Protein AF-A0AB39KFT1-F1 (afdb_monomer)

Radius of gyration: 14.11 Å; Cα contacts (8 Å, |Δi|>4): 29; chains: 1; bounding box: 34×15×37 Å

Solvent-accessible surface area (backbone atoms only — not comparable to full-atom values): 3415 Å² total; per-residue (Å²): 130,55,76,66,57,52,54,51,50,50,55,50,31,55,55,38,34,76,68,38,51,88,67,59,61,52,74,68,53,51,53,47,34,69,76,35,70,72,41,36,60,59,43,48,56,51,35,52,54,48,21,50,53,55,22,48,52,65,73,68,105

Mean predicted aligned error: 4.49 Å

Sequence (61 aa):
MTKNQKQQKKKQICKCVGKNAPTVLSPSELALAAVGSKARTALTGVAVAKTMNACVSEVIK

Foldseek 3Di:
DDPVVVVVLVVQLVVQLVVCLVPQDDPVLVVQCVVDDVSVVVVNVVSVVSSSVVSNVVSVD

Secondary structure (DSSP, 8-state):
--HHHHHHHHHHHHHHHHHHTTTSS-HHHHHHHHH-HHHHHHHHHHHHHHHHHHHHHHHH-

Structure (mmCIF, N/CA/C/O backbone):
data_AF-A0AB39KFT1-F1
#
_entry.id   AF-A0AB39KFT1-F1
#
loop_
_atom_site.group_PDB
_atom_site.id
_atom_site.type_symbol
_atom_site.label_atom_id
_atom_site.label_alt_id
_atom_site.label_comp_id
_atom_site.label_asym_id
_atom_site.label_entity_id
_atom_site.label_seq_id
_atom_site.pdbx_PDB_ins_code
_atom_site.Cartn_x
_atom_site.Cartn_y
_atom_site.Cartn_z
_atom_site.occupancy
_atom_site.B_iso_or_equiv
_atom_site.auth_seq_id
_atom_site.auth_comp_id
_atom_site.auth_asym_id
_atom_site.auth_atom_id
_atom_site.pdbx_PDB_model_num
ATOM 1 N N . MET A 1 1 ? -15.650 11.242 19.200 1.00 66.06 1 MET A N 1
ATOM 2 C CA . MET A 1 1 ? -15.293 9.803 19.175 1.00 66.06 1 MET A CA 1
ATOM 3 C C . MET A 1 1 ? -15.006 9.322 20.581 1.00 66.06 1 MET A C 1
ATOM 5 O O . MET A 1 1 ? -14.221 9.964 21.269 1.00 66.06 1 MET A O 1
ATOM 9 N N . THR A 1 2 ? -15.579 8.197 20.999 1.00 85.19 2 THR A N 1
ATOM 10 C CA . THR A 1 2 ? -15.169 7.536 22.250 1.00 85.19 2 THR A CA 1
ATOM 11 C C . THR A 1 2 ? -13.815 6.832 22.066 1.00 85.19 2 THR A C 1
ATOM 13 O O . THR A 1 2 ? -13.401 6.558 20.934 1.00 85.19 2 THR A O 1
ATOM 16 N N . LYS A 1 3 ? -13.107 6.508 23.161 1.00 86.00 3 LYS A N 1
ATOM 17 C CA . L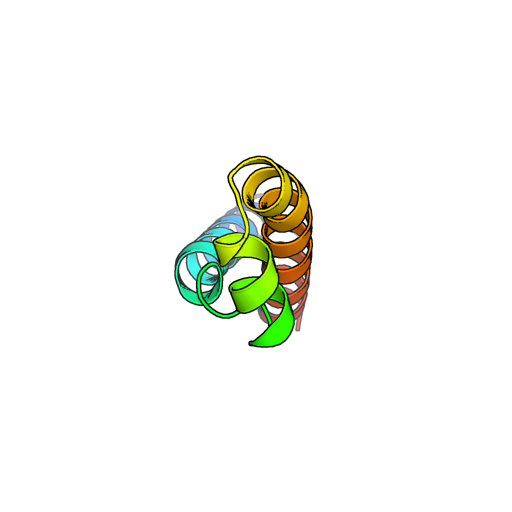YS A 1 3 ? -11.840 5.742 23.099 1.00 86.00 3 LYS A CA 1
ATOM 18 C C . LYS A 1 3 ? -12.006 4.441 22.298 1.00 86.00 3 LYS A C 1
ATOM 20 O O . LYS A 1 3 ? -11.153 4.121 21.472 1.00 86.00 3 LYS A O 1
ATOM 25 N N . ASN A 1 4 ? -13.147 3.774 22.472 1.00 85.62 4 ASN A N 1
ATOM 26 C CA . ASN A 1 4 ? -13.468 2.519 21.800 1.00 85.62 4 ASN A CA 1
ATOM 27 C C . ASN A 1 4 ? -13.642 2.701 20.279 1.00 85.62 4 ASN A C 1
ATOM 2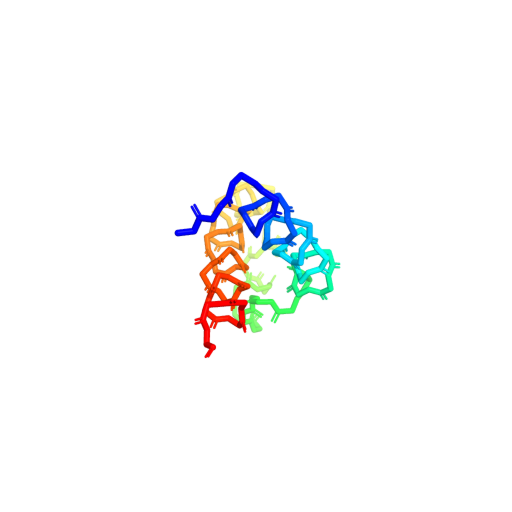9 O O . ASN A 1 4 ? -13.024 1.990 19.489 1.00 85.62 4 ASN A O 1
ATOM 33 N N . GLN A 1 5 ? -14.373 3.738 19.850 1.00 83.00 5 GLN A N 1
ATOM 34 C CA . GLN A 1 5 ? -14.508 4.073 18.424 1.00 83.00 5 GLN A CA 1
ATOM 35 C C . GLN A 1 5 ? -13.158 4.423 17.780 1.00 83.00 5 GLN A C 1
ATOM 37 O O . GLN A 1 5 ? -12.884 4.023 16.649 1.00 83.00 5 GLN A O 1
ATOM 42 N N . LYS A 1 6 ? -12.280 5.136 18.501 1.00 86.44 6 LYS A N 1
ATOM 43 C CA . LYS A 1 6 ? -10.936 5.482 18.006 1.00 86.44 6 LYS A CA 1
ATOM 44 C C . LYS A 1 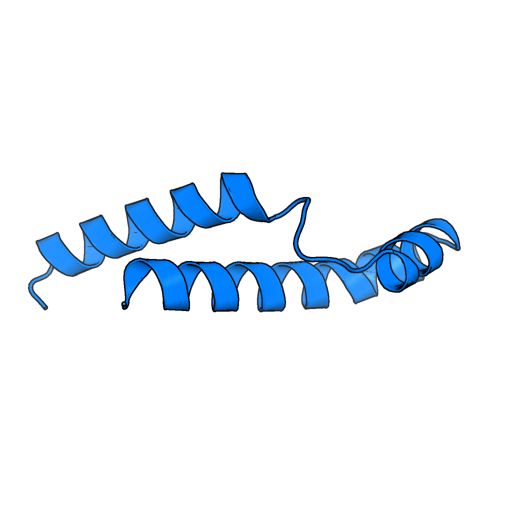6 ? -10.081 4.230 17.790 1.00 86.44 6 LYS A C 1
ATOM 46 O O . LYS A 1 6 ? -9.374 4.132 16.789 1.00 86.44 6 LYS A O 1
ATOM 51 N N . GLN A 1 7 ? -10.150 3.267 18.706 1.00 90.00 7 GLN A N 1
ATOM 52 C CA . GLN A 1 7 ? -9.409 2.008 18.613 1.00 90.00 7 GLN A CA 1
ATOM 53 C C . GLN A 1 7 ? -9.930 1.124 17.470 1.00 90.00 7 GLN A C 1
ATOM 55 O O . GLN A 1 7 ? -9.140 0.552 16.717 1.00 90.00 7 GLN A O 1
ATOM 60 N N . GLN A 1 8 ? -11.249 1.096 17.270 1.00 90.62 8 GLN A N 1
ATOM 61 C CA . GLN A 1 8 ? -11.879 0.383 16.163 1.00 90.62 8 GLN A CA 1
ATOM 62 C C . GLN A 1 8 ? -11.497 0.979 14.800 1.00 90.62 8 GLN A C 1
ATOM 64 O O . GLN A 1 8 ? -11.085 0.230 13.913 1.00 90.62 8 GLN A O 1
ATOM 69 N N . LYS A 1 9 ? -11.526 2.313 14.643 1.00 90.50 9 LYS A N 1
ATOM 70 C CA . LYS A 1 9 ? -11.080 2.967 13.399 1.00 90.50 9 LYS A CA 1
ATOM 71 C C . LYS A 1 9 ? -9.599 2.723 13.113 1.00 90.50 9 LYS A C 1
ATOM 73 O O . LYS A 1 9 ? -9.254 2.409 11.981 1.00 90.50 9 LYS A O 1
ATOM 78 N N . LYS A 1 10 ? -8.725 2.759 14.129 1.00 89.00 10 LYS A N 1
ATOM 79 C CA . LYS A 1 10 ? -7.307 2.382 13.962 1.00 89.00 10 LYS A CA 1
ATOM 80 C C . LYS A 1 10 ? -7.150 0.962 13.416 1.00 89.00 10 LYS A C 1
ATOM 82 O O . LYS A 1 10 ? -6.407 0.757 12.463 1.00 89.00 10 LYS A O 1
ATOM 87 N N . LYS A 1 11 ? -7.877 -0.010 13.979 1.00 93.38 11 LYS A N 1
ATOM 88 C CA . LYS A 1 11 ? -7.836 -1.407 13.514 1.00 93.38 11 LYS A CA 1
ATOM 89 C C . LYS A 1 11 ? -8.303 -1.538 12.060 1.00 93.38 11 LYS A C 1
ATOM 91 O O . LYS A 1 11 ? -7.709 -2.298 11.300 1.00 93.38 11 LYS A O 1
ATOM 96 N N . GLN A 1 12 ? -9.331 -0.787 11.667 1.00 91.62 12 GLN A N 1
ATOM 97 C CA . GLN A 1 12 ? -9.807 -0.764 10.284 1.00 91.62 12 GLN A CA 1
ATOM 98 C C . GLN A 1 12 ? -8.799 -0.117 9.327 1.00 91.62 12 GLN A C 1
ATOM 100 O O . GLN A 1 12 ? -8.531 -0.693 8.276 1.00 91.62 12 GLN A O 1
ATOM 105 N N . ILE A 1 13 ? -8.165 0.996 9.716 1.00 92.31 13 ILE A N 1
ATOM 106 C CA . ILE A 1 13 ? -7.106 1.638 8.921 1.00 92.31 13 ILE A CA 1
ATOM 107 C C . ILE A 1 13 ? -5.951 0.657 8.693 1.00 92.31 13 ILE A C 1
ATOM 109 O O . ILE A 1 13 ? -5.558 0.443 7.552 1.00 92.31 13 ILE A O 1
ATOM 113 N N . CYS A 1 14 ? -5.458 -0.016 9.740 1.00 92.06 14 CYS A N 1
ATOM 114 C CA . CYS A 1 14 ? -4.383 -1.004 9.591 1.00 92.06 14 CYS A CA 1
ATOM 115 C C . CYS A 1 14 ? -4.780 -2.173 8.673 1.00 92.06 14 CYS A C 1
ATOM 117 O O . CYS A 1 14 ? -3.963 -2.646 7.885 1.00 92.06 14 CYS A O 1
ATOM 119 N N . LYS A 1 15 ? -6.040 -2.627 8.743 1.00 93.06 15 LYS A N 1
ATOM 120 C CA . LYS A 1 15 ? -6.563 -3.675 7.853 1.00 93.06 15 LYS A CA 1
ATOM 121 C C . LYS A 1 15 ? -6.606 -3.212 6.395 1.00 93.06 15 LYS A C 1
ATOM 123 O O . LYS A 1 15 ? -6.289 -4.002 5.512 1.00 93.06 15 LYS A O 1
ATOM 128 N N . CYS A 1 16 ? -6.986 -1.961 6.146 1.00 92.62 16 CYS A N 1
ATOM 129 C CA . CYS A 1 16 ? -6.944 -1.370 4.813 1.00 92.62 16 CYS A CA 1
ATOM 130 C C . CYS 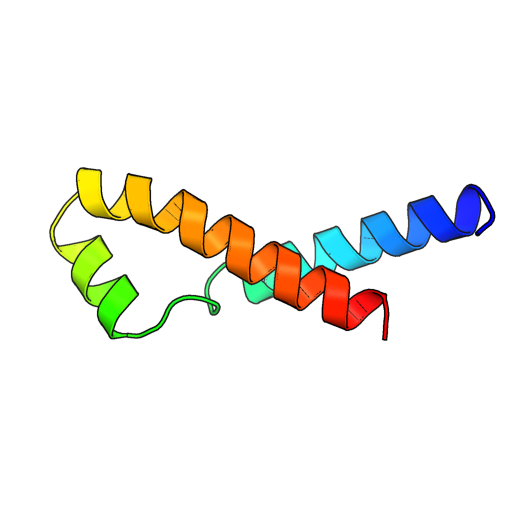A 1 16 ? -5.502 -1.254 4.298 1.00 92.62 16 CYS A C 1
ATOM 132 O O . CYS A 1 16 ? -5.226 -1.655 3.171 1.00 92.62 16 CYS A O 1
ATOM 134 N N . VAL A 1 17 ? -4.566 -0.790 5.135 1.00 92.44 17 VAL A N 1
ATOM 135 C CA . VAL A 1 17 ? -3.153 -0.631 4.751 1.00 92.44 17 VAL A CA 1
ATOM 136 C C . VAL A 1 17 ? -2.569 -1.961 4.283 1.00 92.44 17 VAL A C 1
ATOM 138 O O . VAL A 1 17 ? -1.981 -2.017 3.210 1.00 92.44 17 VAL A O 1
ATOM 141 N N . GLY A 1 18 ? -2.796 -3.047 5.029 1.00 88.38 18 GLY A N 1
ATOM 142 C CA . GLY A 1 18 ? -2.319 -4.377 4.638 1.00 88.38 18 GLY A CA 1
ATOM 143 C C . GLY A 1 18 ? -2.882 -4.881 3.302 1.00 88.38 18 GLY A C 1
ATOM 144 O O . GLY A 1 18 ? -2.228 -5.672 2.633 1.00 88.38 18 GLY A O 1
ATOM 145 N N . LYS A 1 19 ? -4.068 -4.413 2.893 1.00 87.81 19 LYS A N 1
ATOM 146 C CA . LYS A 1 19 ? -4.688 -4.771 1.609 1.00 87.81 19 LYS A CA 1
ATOM 147 C C . LYS A 1 19 ? -4.211 -3.895 0.449 1.00 87.81 19 LYS A C 1
ATOM 149 O O . LYS A 1 19 ? -4.020 -4.410 -0.644 1.00 87.81 19 LYS A O 1
ATOM 154 N N . ASN A 1 20 ? -4.036 -2.595 0.689 1.00 85.38 20 ASN A N 1
ATOM 155 C CA . ASN A 1 20 ? -3.833 -1.589 -0.360 1.00 85.38 20 ASN A CA 1
ATOM 156 C C . ASN A 1 20 ? -2.371 -1.153 -0.543 1.00 85.38 20 ASN A C 1
ATOM 158 O O . ASN A 1 20 ? -2.043 -0.559 -1.566 1.00 85.38 20 ASN A O 1
ATOM 162 N N . ALA A 1 21 ? -1.472 -1.464 0.399 1.00 80.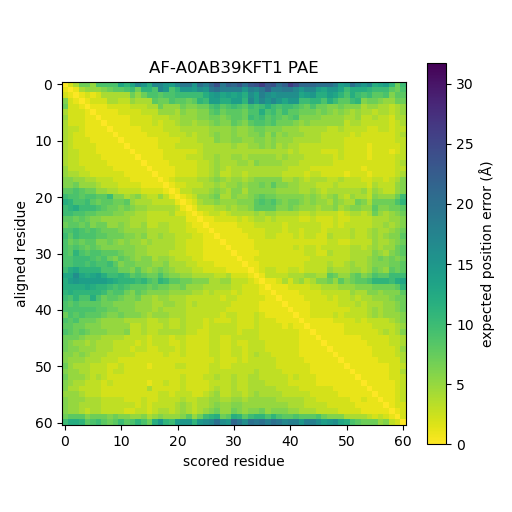50 21 ALA A N 1
ATOM 163 C CA . ALA A 1 21 ? -0.049 -1.138 0.278 1.00 80.50 21 ALA A CA 1
ATOM 164 C C . ALA A 1 21 ? 0.606 -1.559 -1.059 1.00 80.50 21 ALA A C 1
ATOM 166 O O . ALA A 1 21 ? 1.380 -0.763 -1.592 1.00 80.50 21 ALA A O 1
ATOM 167 N N . PRO A 1 22 ? 0.323 -2.742 -1.647 1.00 74.19 22 PRO A N 1
ATOM 168 C CA . PRO A 1 22 ? 0.963 -3.135 -2.903 1.00 74.19 22 PRO A CA 1
ATOM 169 C C . PRO A 1 22 ? 0.375 -2.469 -4.160 1.00 74.19 22 PRO A C 1
ATOM 171 O O . PRO A 1 22 ? 0.995 -2.554 -5.215 1.00 74.19 22 PRO A O 1
ATOM 174 N N . THR A 1 23 ? -0.790 -1.811 -4.089 1.00 84.62 23 THR A N 1
ATOM 175 C CA . THR A 1 23 ? -1.542 -1.355 -5.280 1.00 84.62 23 THR A CA 1
ATOM 176 C C . THR A 1 23 ? -1.608 0.163 -5.451 1.00 84.62 23 THR A C 1
ATOM 178 O O . THR A 1 23 ? -2.214 0.645 -6.403 1.00 84.62 23 THR A O 1
ATOM 181 N N . VAL A 1 24 ? -1.019 0.943 -4.540 1.00 87.44 24 VAL A N 1
ATOM 182 C CA . VAL A 1 24 ? -1.134 2.419 -4.538 1.00 87.44 24 VAL A CA 1
ATOM 183 C C . VAL A 1 24 ? -0.160 3.136 -5.476 1.00 87.44 24 VAL A C 1
ATOM 185 O O . VAL A 1 24 ? -0.260 4.352 -5.656 1.00 87.44 24 VAL A O 1
ATOM 188 N N . LEU A 1 25 ? 0.808 2.411 -6.033 1.00 88.38 25 LEU A N 1
ATOM 189 C CA . LEU A 1 25 ? 1.805 2.955 -6.948 1.00 88.38 25 LEU A CA 1
ATOM 190 C C . LEU A 1 25 ? 1.348 2.788 -8.400 1.00 88.38 25 LEU A C 1
ATOM 192 O O . LEU A 1 25 ? 0.799 1.754 -8.777 1.00 88.38 25 LEU A O 1
ATOM 196 N N . SER A 1 26 ? 1.601 3.801 -9.224 1.00 91.31 26 SER A N 1
ATOM 197 C CA . SER A 1 26 ? 1.356 3.733 -10.663 1.00 91.31 26 SER A CA 1
ATOM 198 C C . SER A 1 26 ? 2.374 2.816 -11.364 1.00 91.31 26 SER A C 1
ATOM 200 O O . SER A 1 26 ? 3.459 2.555 -10.831 1.00 91.31 26 SER A O 1
ATOM 202 N N . PRO A 1 27 ? 2.098 2.383 -12.608 1.00 90.19 27 PRO A N 1
ATOM 203 C CA . PRO A 1 27 ? 3.073 1.644 -13.411 1.00 90.19 27 PRO A CA 1
ATOM 204 C C . PRO A 1 27 ? 4.403 2.391 -13.603 1.00 90.19 27 PRO A C 1
ATOM 206 O O . PRO A 1 27 ? 5.461 1.768 -13.589 1.00 90.19 27 PRO A O 1
ATOM 209 N N . SER A 1 28 ? 4.375 3.723 -13.736 1.00 90.19 28 SER A N 1
ATOM 210 C CA . SER A 1 28 ? 5.588 4.539 -13.875 1.00 90.19 28 SER A CA 1
ATOM 211 C C . SER A 1 28 ? 6.408 4.606 -12.584 1.00 90.19 28 SER A C 1
ATOM 213 O O . SER A 1 28 ? 7.636 4.564 -12.636 1.00 90.19 28 SER A O 1
ATOM 215 N N . GLU A 1 29 ? 5.754 4.647 -11.422 1.00 90.31 29 GLU A N 1
ATOM 216 C CA . GLU A 1 29 ? 6.423 4.559 -10.121 1.00 90.31 29 GLU A CA 1
ATOM 217 C C . GLU A 1 29 ? 7.042 3.172 -9.916 1.00 90.31 29 GLU A C 1
ATOM 219 O O . GLU A 1 29 ? 8.192 3.069 -9.499 1.00 90.31 29 GLU A O 1
ATOM 224 N N . LEU A 1 30 ? 6.334 2.100 -10.281 1.00 88.44 30 LEU A N 1
ATOM 225 C CA . LEU A 1 30 ? 6.886 0.741 -10.259 1.00 88.44 30 LEU A CA 1
ATOM 226 C C . LEU A 1 30 ? 8.101 0.595 -11.180 1.00 88.44 30 LEU A C 1
ATOM 228 O O . LEU A 1 30 ? 9.112 0.019 -10.775 1.00 88.44 30 LEU A O 1
ATOM 232 N N . ALA A 1 31 ? 8.029 1.146 -12.392 1.00 89.69 31 ALA A N 1
ATOM 233 C CA . ALA A 1 31 ? 9.151 1.150 -13.322 1.00 89.69 31 ALA A CA 1
ATOM 234 C C . ALA A 1 31 ? 10.357 1.889 -12.725 1.00 89.69 31 ALA A C 1
ATOM 236 O O . ALA A 1 31 ? 11.472 1.374 -12.756 1.00 89.69 31 ALA A O 1
ATOM 237 N N . LEU A 1 32 ? 10.135 3.043 -12.088 1.00 88.44 32 LEU A N 1
ATOM 238 C CA . LEU A 1 32 ? 11.192 3.785 -11.404 1.00 88.44 32 LEU A CA 1
ATOM 239 C C .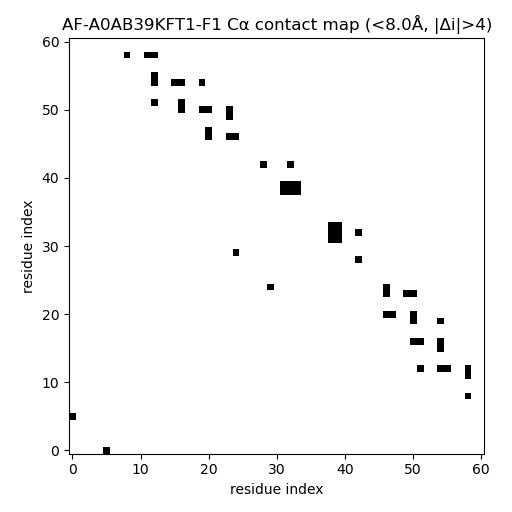 LEU A 1 32 ? 11.783 2.992 -10.223 1.00 88.44 32 LEU A C 1
ATOM 241 O O . LEU A 1 32 ? 12.998 2.977 -10.041 1.00 88.44 32 LEU A O 1
ATOM 245 N N . ALA A 1 33 ? 10.962 2.263 -9.462 1.00 87.56 33 ALA A N 1
ATOM 246 C CA . ALA A 1 33 ? 11.420 1.374 -8.388 1.00 87.56 33 ALA A CA 1
ATOM 247 C C . ALA A 1 33 ? 12.295 0.209 -8.897 1.00 87.56 33 ALA A C 1
ATOM 249 O O . ALA A 1 33 ? 13.137 -0.315 -8.156 1.00 87.56 33 ALA A O 1
ATOM 250 N N . ALA A 1 34 ? 12.111 -0.213 -10.152 1.00 88.75 34 ALA A N 1
ATOM 251 C CA . ALA A 1 34 ? 12.919 -1.256 -10.777 1.00 88.75 34 ALA A CA 1
ATOM 252 C C . ALA A 1 34 ? 14.329 -0.768 -11.153 1.00 88.75 34 ALA A C 1
ATOM 254 O O . ALA A 1 34 ? 15.252 -1.578 -11.176 1.00 88.75 34 ALA A O 1
ATOM 255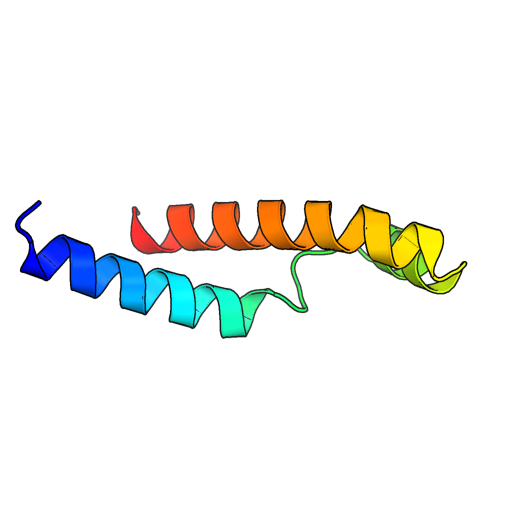 N N . VAL A 1 35 ? 14.513 0.544 -11.361 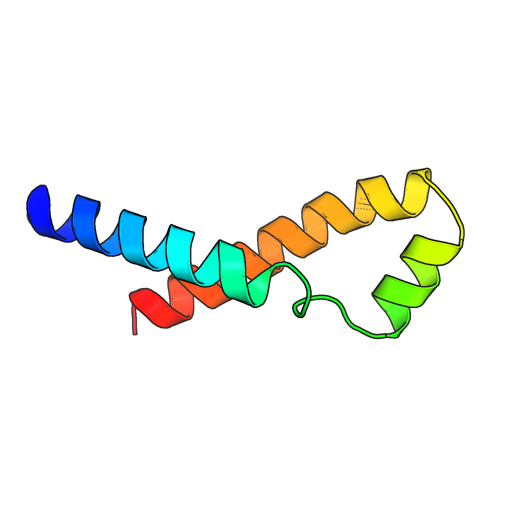1.00 90.50 35 VAL A N 1
ATOM 256 C CA . VAL A 1 35 ? 15.798 1.154 -11.758 1.00 90.50 35 VAL A CA 1
ATOM 257 C C . VAL A 1 35 ? 16.864 1.038 -10.663 1.00 90.50 35 VAL A C 1
ATOM 259 O O . VAL A 1 35 ? 18.054 0.989 -10.963 1.00 90.50 35 VAL A O 1
ATOM 262 N N . GLY A 1 36 ? 16.478 0.964 -9.386 1.00 90.81 36 GLY A N 1
ATOM 263 C CA . GLY A 1 36 ? 17.452 0.724 -8.322 1.00 90.81 36 GLY A CA 1
ATOM 264 C C . GLY A 1 36 ? 16.945 0.945 -6.902 1.00 90.81 36 GLY A C 1
ATOM 265 O O . GLY A 1 36 ? 15.867 1.487 -6.661 1.00 90.81 36 GLY A O 1
ATOM 266 N N . SER A 1 37 ? 17.769 0.551 -5.931 1.00 89.19 37 SER A N 1
ATOM 267 C CA . SER A 1 37 ? 17.464 0.621 -4.494 1.00 89.19 37 SER A CA 1
ATOM 268 C C . SER A 1 37 ? 17.178 2.042 -4.000 1.00 89.19 37 SER A C 1
ATOM 270 O O . SER A 1 37 ? 16.261 2.234 -3.207 1.00 89.19 37 SER A O 1
ATOM 272 N N . LYS A 1 38 ? 17.886 3.055 -4.519 1.00 90.69 38 LYS A N 1
ATOM 273 C CA . LYS A 1 38 ? 17.638 4.470 -4.187 1.00 90.69 38 LYS A CA 1
ATOM 274 C C . LYS A 1 38 ? 16.215 4.908 -4.555 1.00 90.69 38 LYS A C 1
ATOM 276 O O . LYS A 1 38 ? 15.562 5.593 -3.771 1.00 90.69 38 LYS A O 1
ATOM 281 N N . ALA A 1 39 ? 15.726 4.480 -5.719 1.00 89.38 39 ALA A N 1
ATOM 282 C CA . ALA A 1 39 ? 14.370 4.775 -6.169 1.00 89.38 39 ALA A CA 1
ATOM 283 C C . ALA A 1 39 ? 13.319 4.037 -5.329 1.00 89.38 39 ALA A C 1
ATOM 285 O O . ALA A 1 39 ? 12.318 4.638 -4.952 1.00 89.38 39 ALA A O 1
ATOM 286 N N . ARG A 1 40 ? 13.579 2.775 -4.950 1.00 89.94 40 ARG A N 1
ATOM 287 C CA . ARG A 1 40 ? 12.718 2.030 -4.013 1.00 89.94 40 ARG A CA 1
ATOM 288 C C . ARG A 1 40 ? 12.574 2.765 -2.688 1.00 89.94 40 ARG A C 1
ATOM 290 O O . ARG A 1 40 ? 11.454 2.975 -2.249 1.00 89.94 40 ARG A O 1
ATOM 297 N N . THR A 1 41 ? 13.676 3.219 -2.090 1.00 91.81 41 THR A N 1
ATOM 298 C CA . THR A 1 41 ? 13.643 3.955 -0.816 1.00 91.81 41 THR A CA 1
ATOM 299 C C . THR A 1 41 ? 12.827 5.243 -0.916 1.00 91.81 41 THR A C 1
ATOM 301 O O . THR A 1 41 ? 12.004 5.510 -0.042 1.00 91.81 41 THR A O 1
ATOM 304 N N . ALA A 1 42 ? 13.005 6.017 -1.992 1.00 87.62 42 ALA A N 1
ATOM 305 C CA . ALA A 1 42 ? 12.216 7.226 -2.224 1.00 87.62 42 ALA A CA 1
ATOM 306 C C . ALA A 1 42 ? 10.717 6.910 -2.391 1.00 87.62 42 ALA A C 1
ATOM 308 O O . ALA A 1 42 ? 9.863 7.588 -1.819 1.00 87.62 42 ALA A O 1
ATOM 309 N N . LEU A 1 43 ? 10.394 5.841 -3.123 1.00 90.44 43 LEU A N 1
ATOM 310 C CA . LEU A 1 43 ? 9.017 5.429 -3.384 1.00 90.44 43 LEU A CA 1
ATOM 311 C C . LEU A 1 43 ? 8.338 4.764 -2.190 1.00 90.44 43 LEU A C 1
ATOM 313 O O . LEU A 1 43 ? 7.119 4.847 -2.096 1.00 90.44 43 LEU A O 1
ATOM 317 N N . THR A 1 44 ? 9.074 4.184 -1.241 1.00 89.44 44 THR A N 1
ATOM 318 C CA . THR A 1 44 ? 8.490 3.678 0.010 1.00 89.44 44 THR A CA 1
ATOM 319 C C . THR A 1 44 ? 7.771 4.795 0.767 1.00 89.44 44 THR A C 1
ATOM 321 O O . THR A 1 44 ? 6.651 4.595 1.231 1.00 89.44 44 THR A O 1
ATOM 324 N N . GLY A 1 45 ? 8.363 5.993 0.845 1.00 89.88 45 GLY A N 1
ATOM 325 C CA . GLY A 1 45 ? 7.719 7.149 1.479 1.00 89.88 45 GLY A CA 1
ATOM 326 C C . GLY A 1 45 ? 6.429 7.561 0.763 1.00 89.88 45 GLY A C 1
ATOM 327 O O . GLY A 1 45 ? 5.398 7.775 1.404 1.00 89.88 45 GLY A O 1
ATOM 328 N N . VAL A 1 46 ? 6.464 7.587 -0.572 1.00 90.62 46 VAL A N 1
ATOM 329 C CA . VAL A 1 46 ? 5.296 7.889 -1.415 1.00 90.62 46 VAL A CA 1
ATOM 330 C C . VAL A 1 46 ? 4.203 6.829 -1.253 1.00 90.62 46 VAL A C 1
ATOM 332 O O . VAL A 1 46 ? 3.042 7.173 -1.039 1.00 90.62 46 VAL A O 1
ATOM 335 N N . ALA A 1 47 ? 4.561 5.544 -1.290 1.00 91.50 47 ALA A N 1
ATOM 336 C CA . ALA A 1 47 ? 3.642 4.424 -1.121 1.00 91.50 47 ALA A CA 1
ATOM 337 C C . ALA A 1 47 ? 2.969 4.458 0.255 1.00 91.50 47 ALA A C 1
ATOM 339 O O . ALA A 1 47 ? 1.749 4.321 0.345 1.00 91.50 47 ALA A O 1
ATOM 340 N N . VAL A 1 48 ? 3.729 4.705 1.327 1.00 92.00 48 VAL A N 1
ATOM 341 C CA . VAL A 1 48 ? 3.176 4.840 2.682 1.00 92.00 48 VAL A CA 1
ATOM 342 C C . VAL A 1 48 ? 2.189 6.002 2.745 1.00 92.00 48 VAL A C 1
ATOM 344 O O . VAL A 1 48 ? 1.065 5.812 3.210 1.00 92.00 48 VAL A O 1
ATOM 347 N N . ALA A 1 49 ? 2.560 7.180 2.236 1.00 91.81 49 ALA A N 1
ATOM 348 C CA . ALA A 1 49 ? 1.687 8.351 2.242 1.00 91.81 49 ALA A CA 1
ATOM 349 C C . ALA A 1 49 ? 0.385 8.105 1.460 1.00 91.81 49 ALA A C 1
ATOM 351 O O . ALA A 1 49 ? -0.704 8.350 1.982 1.00 91.81 49 ALA A O 1
ATOM 352 N N . LYS A 1 50 ? 0.481 7.555 0.242 1.00 93.50 50 LYS A N 1
ATOM 353 C CA . LYS A 1 50 ? -0.683 7.226 -0.596 1.00 93.50 50 LYS A CA 1
ATOM 354 C C . LYS A 1 50 ? -1.588 6.185 0.059 1.00 93.50 50 LYS A C 1
ATOM 356 O O . LYS A 1 50 ? -2.800 6.384 0.113 1.00 93.50 50 LYS A O 1
ATOM 361 N N . THR A 1 51 ? -1.007 5.114 0.603 1.00 93.31 51 THR A N 1
ATOM 362 C CA . THR A 1 51 ? -1.762 4.049 1.281 1.00 93.31 51 THR A CA 1
ATOM 363 C C . THR A 1 51 ? -2.498 4.593 2.498 1.00 93.31 51 THR A C 1
ATOM 365 O O . THR A 1 51 ? -3.686 4.333 2.673 1.00 93.31 51 THR A O 1
ATOM 368 N N . MET A 1 52 ? -1.814 5.381 3.332 1.00 92.00 52 MET A N 1
ATOM 369 C CA . MET A 1 52 ? -2.422 5.969 4.524 1.00 92.00 52 MET A CA 1
ATOM 370 C C . MET A 1 52 ? -3.556 6.915 4.155 1.00 92.00 52 MET A C 1
ATOM 372 O O . MET A 1 52 ? -4.626 6.820 4.749 1.00 92.00 52 MET A O 1
ATOM 376 N N . ASN A 1 53 ? -3.361 7.775 3.153 1.00 92.62 53 ASN A N 1
ATOM 377 C CA . ASN A 1 53 ? -4.403 8.695 2.713 1.00 92.62 53 ASN A CA 1
ATOM 378 C C . ASN A 1 53 ? -5.643 7.942 2.209 1.00 92.62 53 ASN A C 1
ATOM 380 O O . ASN A 1 53 ? -6.747 8.201 2.679 1.00 92.62 53 ASN A O 1
ATOM 384 N N . ALA A 1 54 ? -5.458 6.941 1.342 1.00 91.38 54 ALA A N 1
ATOM 385 C CA . ALA A 1 54 ? -6.554 6.113 0.843 1.00 91.38 54 ALA A CA 1
ATOM 386 C C . ALA A 1 54 ? -7.317 5.418 1.984 1.00 91.38 54 ALA A C 1
ATOM 388 O O . ALA A 1 54 ? -8.544 5.471 2.038 1.00 91.38 54 ALA A O 1
ATOM 389 N N . CYS A 1 55 ? -6.595 4.832 2.940 1.00 92.44 55 CYS A N 1
ATOM 390 C CA . CYS A 1 55 ? -7.196 4.080 4.036 1.00 92.44 55 CYS A CA 1
ATOM 391 C C . CYS A 1 55 ? -7.864 4.944 5.098 1.00 92.44 55 CYS A C 1
ATOM 393 O O . CYS A 1 55 ? -8.885 4.558 5.667 1.00 92.44 55 CYS A O 1
ATOM 395 N N . VAL A 1 56 ? -7.312 6.121 5.371 1.00 92.38 56 VAL A N 1
ATOM 396 C CA . VAL A 1 56 ? -7.961 7.103 6.235 1.00 92.38 56 VAL A CA 1
ATOM 397 C C . VAL A 1 56 ? -9.239 7.603 5.565 1.00 92.38 56 VAL A C 1
ATOM 399 O O . VAL A 1 56 ? -10.280 7.614 6.216 1.00 92.38 56 VAL A O 1
ATOM 402 N N . SER A 1 57 ? -9.204 7.933 4.270 1.00 90.44 57 SER A N 1
ATOM 403 C CA . SER A 1 57 ? -10.403 8.333 3.526 1.00 90.44 57 SER A CA 1
ATOM 404 C C . SER A 1 57 ? -11.464 7.230 3.470 1.00 90.44 57 SER A C 1
ATOM 406 O O . SER A 1 57 ? -12.644 7.537 3.586 1.00 90.44 57 SER A O 1
ATOM 408 N N . GLU A 1 58 ? -11.082 5.959 3.331 1.00 88.00 58 GLU A N 1
ATOM 409 C CA . GLU A 1 58 ? -12.016 4.821 3.332 1.00 88.00 58 GLU A CA 1
ATOM 410 C C . GLU A 1 58 ? -12.720 4.633 4.685 1.00 88.00 58 GLU A C 1
ATOM 412 O O . GLU A 1 58 ? -13.911 4.352 4.720 1.00 88.00 58 GLU A O 1
ATOM 417 N N . VAL A 1 59 ? -12.001 4.809 5.797 1.00 88.94 59 VAL A N 1
ATOM 418 C CA . VAL A 1 59 ? -12.510 4.545 7.160 1.00 88.94 59 VAL A CA 1
ATOM 419 C C . VAL A 1 59 ? -13.184 5.774 7.800 1.00 88.94 59 VAL A C 1
ATOM 421 O O . VAL A 1 59 ? -13.896 5.672 8.811 1.00 88.94 59 VAL A O 1
ATOM 424 N N . ILE A 1 60 ? -12.904 6.970 7.280 1.00 84.50 60 ILE A N 1
ATOM 425 C CA . ILE A 1 60 ? -13.525 8.221 7.735 1.00 84.50 60 ILE A CA 1
ATOM 426 C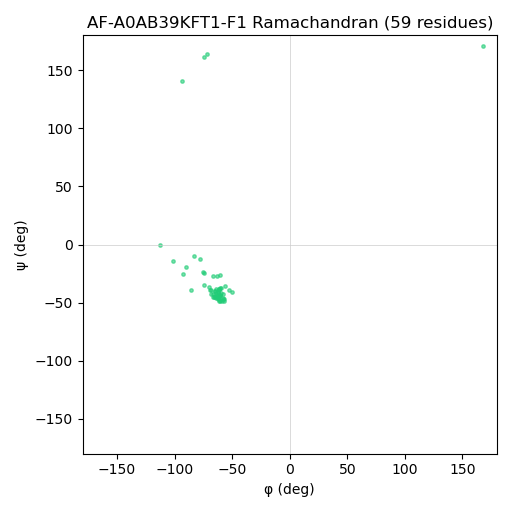 C . ILE A 1 60 ? -14.777 8.580 6.927 1.00 84.50 60 ILE A C 1
ATOM 428 O O . ILE A 1 60 ? -15.623 9.261 7.508 1.00 84.50 60 ILE A O 1
ATOM 432 N N . LYS A 1 61 ? -14.908 8.116 5.673 1.00 68.50 61 LYS A N 1
ATOM 433 C CA . LYS A 1 61 ? -16.195 8.103 4.954 1.00 68.50 61 LYS A CA 1
ATOM 434 C C . LYS A 1 61 ? -17.303 7.510 5.826 1.00 68.50 61 LYS A C 1
ATOM 436 O O . LYS A 1 61 ? -18.423 8.048 5.730 1.00 68.50 61 LYS A O 1
#

pLDDT: mean 88.61, std 5.14, range [66.06, 93.5]